Protein AF-A0A535GPQ9-F1 (afdb_monomer)

Structure (mmCIF, N/CA/C/O backbone):
data_AF-A0A535GPQ9-F1
#
_entry.id   AF-A0A535GPQ9-F1
#
loop_
_atom_site.group_PDB
_atom_site.id
_atom_site.type_symbol
_atom_site.label_atom_id
_atom_site.label_alt_id
_atom_site.label_comp_id
_atom_site.label_asym_id
_atom_site.label_entity_id
_atom_site.label_seq_id
_atom_site.pdbx_PDB_ins_code
_atom_site.Cartn_x
_atom_site.Cartn_y
_atom_site.Cartn_z
_atom_site.occupancy
_atom_site.B_iso_or_equiv
_atom_site.auth_seq_id
_atom_site.auth_comp_id
_atom_site.auth_asym_id
_atom_site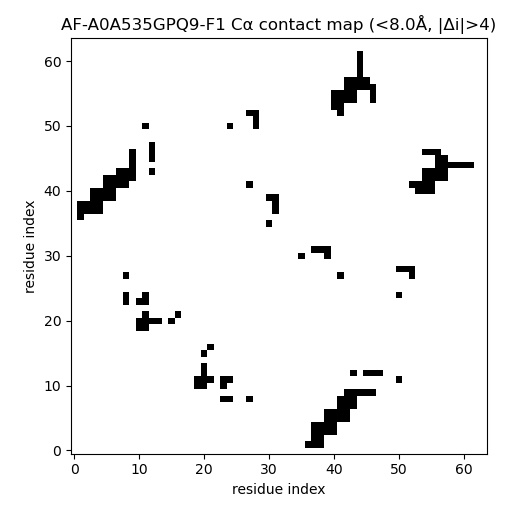.auth_atom_id
_atom_site.pdbx_PDB_model_num
ATOM 1 N N . MET A 1 1 ? -14.196 9.107 17.452 1.00 69.00 1 MET A N 1
ATOM 2 C CA . MET A 1 1 ? -13.561 9.771 16.292 1.00 69.00 1 MET A CA 1
ATOM 3 C C . MET A 1 1 ? -12.773 8.720 15.531 1.00 69.00 1 MET A C 1
ATOM 5 O O . MET A 1 1 ? -11.989 8.028 16.161 1.00 69.00 1 MET A O 1
ATOM 9 N N . THR A 1 2 ? -12.993 8.556 14.227 1.00 81.94 2 THR A N 1
ATOM 10 C CA . THR A 1 2 ? -12.213 7.612 13.409 1.00 81.94 2 THR A CA 1
ATOM 11 C C . THR A 1 2 ? -10.837 8.209 13.115 1.00 81.94 2 THR A C 1
ATOM 13 O O . THR A 1 2 ? -10.763 9.295 12.538 1.00 81.94 2 THR A O 1
ATOM 16 N N . GLN A 1 3 ? -9.757 7.535 13.515 1.00 94.38 3 GLN A N 1
ATOM 17 C CA . GLN A 1 3 ? -8.391 8.012 13.279 1.00 94.38 3 GLN A CA 1
ATOM 18 C C . GLN A 1 3 ? -8.002 7.824 11.803 1.00 94.38 3 GLN A C 1
ATOM 20 O O . GLN A 1 3 ? -8.335 6.810 11.188 1.00 94.38 3 GLN A O 1
ATOM 25 N N . MET A 1 4 ? -7.318 8.817 11.227 1.00 95.94 4 MET A N 1
ATOM 26 C CA . MET A 1 4 ? -6.772 8.734 9.871 1.00 95.94 4 MET A CA 1
ATOM 27 C C . MET A 1 4 ? -5.297 8.340 9.921 1.00 95.94 4 MET A C 1
ATOM 29 O O . MET A 1 4 ? -4.516 8.977 10.624 1.00 95.94 4 MET A O 1
ATOM 33 N N . VAL A 1 5 ? -4.923 7.336 9.131 1.00 96.00 5 VAL A N 1
ATOM 34 C CA . VAL A 1 5 ? -3.541 6.886 8.948 1.00 96.00 5 VAL A CA 1
ATOM 35 C C . VAL A 1 5 ? -3.129 7.148 7.506 1.00 96.00 5 VAL A C 1
ATOM 37 O O . VAL A 1 5 ? -3.771 6.686 6.557 1.00 96.00 5 VAL A O 1
ATOM 40 N N . ALA A 1 6 ? -2.054 7.913 7.344 1.00 94.38 6 ALA A N 1
ATOM 41 C CA . ALA A 1 6 ? -1.451 8.182 6.050 1.00 94.38 6 ALA A CA 1
ATOM 42 C C . ALA A 1 6 ? -0.293 7.199 5.815 1.00 94.38 6 ALA A C 1
ATOM 44 O O . ALA A 1 6 ? 0.527 6.992 6.708 1.00 94.38 6 ALA A O 1
ATOM 45 N N . VAL A 1 7 ? -0.233 6.591 4.630 1.00 93.31 7 VAL A N 1
ATOM 46 C CA . VAL A 1 7 ? 0.731 5.533 4.297 1.00 93.31 7 VAL A CA 1
ATOM 47 C C . VAL A 1 7 ? 1.471 5.879 3.012 1.00 93.31 7 VAL A C 1
ATOM 49 O O . VAL A 1 7 ? 0.853 6.048 1.959 1.00 93.31 7 VAL A O 1
ATOM 52 N N . ASP A 1 8 ? 2.798 5.917 3.091 1.00 91.31 8 ASP A N 1
ATOM 53 C CA . ASP A 1 8 ? 3.661 6.010 1.920 1.00 91.31 8 ASP A CA 1
ATOM 54 C C . ASP A 1 8 ? 3.827 4.625 1.270 1.00 91.31 8 ASP A C 1
ATOM 56 O O . ASP A 1 8 ? 4.327 3.691 1.899 1.00 91.31 8 ASP A O 1
ATOM 60 N N . VAL A 1 9 ? 3.425 4.492 0.003 1.00 92.62 9 VAL A N 1
ATOM 61 C CA . VAL A 1 9 ? 3.536 3.243 -0.773 1.00 92.62 9 VAL A CA 1
ATOM 62 C C . VAL A 1 9 ? 4.590 3.310 -1.886 1.00 92.62 9 VAL A C 1
ATOM 64 O O . VAL A 1 9 ? 4.552 2.520 -2.825 1.00 92.62 9 VAL A O 1
ATOM 67 N N . ASN A 1 10 ? 5.553 4.231 -1.816 1.00 89.31 10 ASN A N 1
ATOM 68 C CA . ASN A 1 10 ? 6.553 4.474 -2.863 1.00 89.31 10 ASN A CA 1
ATOM 69 C C . ASN A 1 10 ? 7.337 3.237 -3.348 1.00 89.31 10 ASN A C 1
ATOM 71 O O . ASN A 1 10 ? 7.653 3.205 -4.541 1.00 89.31 10 ASN 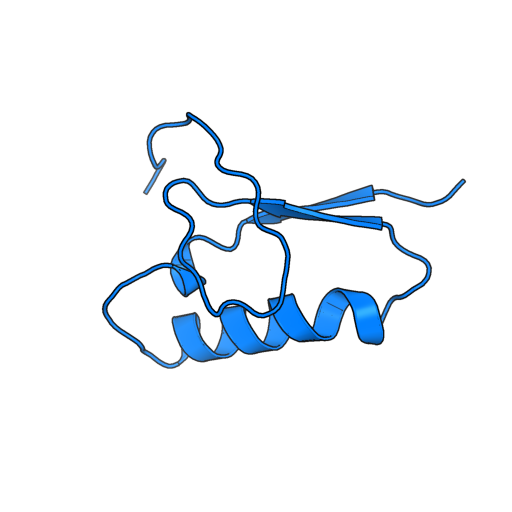A O 1
ATOM 75 N N . PRO A 1 11 ? 7.681 2.223 -2.524 1.00 90.44 11 PRO A N 1
ATOM 76 C CA . PRO A 1 11 ? 8.265 0.995 -3.060 1.00 90.44 11 PRO A CA 1
ATOM 77 C C . PRO A 1 11 ? 7.316 0.302 -4.043 1.00 90.44 11 PRO A C 1
ATOM 79 O O . PRO A 1 11 ? 7.725 -0.058 -5.140 1.00 90.44 11 PRO A O 1
ATOM 82 N N . ALA A 1 12 ? 6.022 0.219 -3.723 1.00 90.88 12 ALA A N 1
ATOM 83 C CA . ALA A 1 12 ? 5.032 -0.480 -4.540 1.00 90.88 12 ALA A CA 1
ATOM 84 C C . ALA A 1 12 ? 4.896 0.076 -5.969 1.00 90.88 12 ALA A C 1
ATOM 86 O O . ALA A 1 12 ? 4.452 -0.652 -6.860 1.00 90.88 12 ALA A O 1
ATOM 87 N N . THR A 1 13 ? 5.295 1.331 -6.207 1.00 89.69 13 THR A N 1
ATOM 88 C CA . THR A 1 13 ? 5.217 1.988 -7.520 1.00 89.69 13 THR A CA 1
ATOM 89 C C . THR A 1 13 ? 6.477 1.851 -8.379 1.00 89.69 13 THR A C 1
ATOM 91 O O . THR A 1 13 ? 6.503 2.358 -9.502 1.00 89.69 13 THR A O 1
ATOM 94 N N . ARG A 1 14 ? 7.524 1.185 -7.876 1.00 89.94 14 ARG A N 1
ATOM 95 C CA . ARG A 1 14 ? 8.768 0.938 -8.620 1.00 89.94 14 ARG A CA 1
ATOM 96 C C . ARG A 1 14 ? 8.563 -0.091 -9.737 1.00 89.94 14 ARG A C 1
ATOM 98 O O . ARG A 1 14 ? 7.673 -0.936 -9.664 1.00 89.94 14 ARG A O 1
ATOM 105 N N . ASP A 1 15 ? 9.418 -0.004 -10.755 1.00 88.00 15 ASP A N 1
ATOM 106 C CA . ASP A 1 15 ? 9.375 -0.876 -11.938 1.00 88.00 15 ASP A CA 1
ATOM 107 C C . ASP A 1 15 ? 10.001 -2.248 -11.670 1.00 88.00 15 ASP A C 1
ATOM 109 O O . ASP A 1 15 ? 9.538 -3.260 -12.189 1.00 88.00 15 ASP A O 1
ATOM 113 N N . VAL A 1 16 ? 11.033 -2.286 -10.824 1.00 90.44 16 VAL A N 1
ATOM 114 C CA . VAL A 1 16 ? 11.663 -3.529 -10.372 1.00 90.44 16 VAL A CA 1
ATOM 115 C C . VAL A 1 16 ? 10.857 -4.089 -9.208 1.00 90.44 16 VAL A C 1
ATOM 117 O O . VAL A 1 16 ? 10.684 -3.414 -8.194 1.00 90.44 16 VAL A O 1
ATOM 120 N N . ILE A 1 17 ? 10.382 -5.325 -9.351 1.00 90.50 17 ILE A N 1
ATOM 121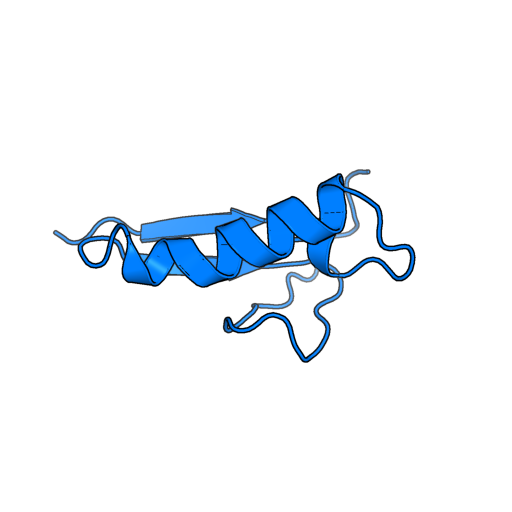 C CA . ILE A 1 17 ? 9.622 -6.022 -8.314 1.00 90.50 17 ILE A CA 1
ATOM 122 C C . ILE A 1 17 ? 10.543 -6.992 -7.585 1.00 90.50 17 ILE A C 1
ATOM 124 O O . ILE A 1 17 ? 10.927 -8.026 -8.127 1.00 90.50 17 ILE A O 1
ATOM 128 N N . THR A 1 18 ? 10.880 -6.658 -6.342 1.00 94.31 18 THR A N 1
ATOM 129 C CA . THR A 1 18 ? 11.520 -7.573 -5.395 1.00 94.31 18 THR A CA 1
ATOM 130 C C . THR A 1 18 ? 10.517 -8.005 -4.320 1.00 94.31 18 THR A C 1
ATOM 132 O O . THR A 1 18 ? 9.313 -7.717 -4.392 1.00 94.31 18 THR A O 1
ATOM 135 N N . GLY A 1 19 ? 11.005 -8.698 -3.287 1.00 96.44 19 GLY A N 1
ATOM 136 C CA . GLY A 1 19 ? 10.199 -9.036 -2.115 1.00 96.44 19 GLY A CA 1
ATOM 137 C C . GLY A 1 19 ? 9.634 -7.800 -1.410 1.00 96.44 19 GLY A C 1
ATOM 138 O O . GLY A 1 19 ? 8.489 -7.834 -0.970 1.00 96.44 19 GLY A O 1
ATOM 139 N N . THR A 1 20 ? 10.377 -6.690 -1.375 1.00 94.38 20 THR A N 1
ATOM 140 C CA . THR A 1 20 ? 9.930 -5.445 -0.732 1.00 94.38 20 THR A CA 1
ATOM 141 C C . THR A 1 20 ? 8.718 -4.858 -1.443 1.00 94.38 20 THR A C 1
ATOM 143 O O . THR A 1 20 ? 7.707 -4.581 -0.807 1.00 94.38 20 THR A O 1
ATOM 146 N N . GLU A 1 21 ? 8.775 -4.712 -2.767 1.00 94.19 21 GLU A N 1
ATOM 147 C CA . GLU A 1 21 ? 7.666 -4.169 -3.551 1.00 94.19 21 GLU A CA 1
ATOM 148 C C . GLU A 1 21 ? 6.431 -5.071 -3.476 1.00 94.19 21 GLU A C 1
ATOM 150 O O . GLU A 1 21 ? 5.313 -4.576 -3.320 1.00 94.19 21 GLU A O 1
ATOM 155 N N . THR A 1 22 ? 6.637 -6.390 -3.521 1.00 94.31 22 THR A N 1
ATOM 156 C CA . THR A 1 22 ? 5.565 -7.382 -3.360 1.00 94.31 22 THR A CA 1
ATOM 157 C C . THR A 1 22 ? 4.911 -7.268 -1.984 1.00 94.31 22 THR A C 1
ATOM 159 O O . THR A 1 22 ? 3.687 -7.181 -1.881 1.00 94.31 22 THR A O 1
ATOM 162 N N . PHE A 1 23 ? 5.720 -7.200 -0.925 1.00 94.50 23 PHE A N 1
ATOM 163 C CA . PHE A 1 23 ? 5.246 -7.049 0.446 1.00 94.50 23 PHE A CA 1
ATOM 164 C C . PHE A 1 23 ? 4.471 -5.743 0.634 1.00 94.50 23 PHE A C 1
ATOM 166 O O . PHE A 1 23 ? 3.357 -5.766 1.151 1.00 94.50 23 PHE A O 1
ATOM 173 N N . THR A 1 24 ? 5.000 -4.610 0.161 1.00 94.75 24 THR A N 1
ATOM 174 C CA . THR A 1 24 ? 4.314 -3.314 0.268 1.00 94.75 24 THR A CA 1
ATOM 175 C C . THR A 1 24 ? 2.963 -3.328 -0.450 1.00 94.75 24 THR A C 1
ATOM 177 O O . THR A 1 24 ? 1.992 -2.814 0.102 1.00 94.75 24 THR A O 1
ATOM 180 N N . ARG A 1 25 ? 2.865 -3.942 -1.641 1.00 94.19 25 ARG A N 1
ATOM 181 C CA . ARG A 1 25 ? 1.590 -4.086 -2.371 1.00 94.19 25 ARG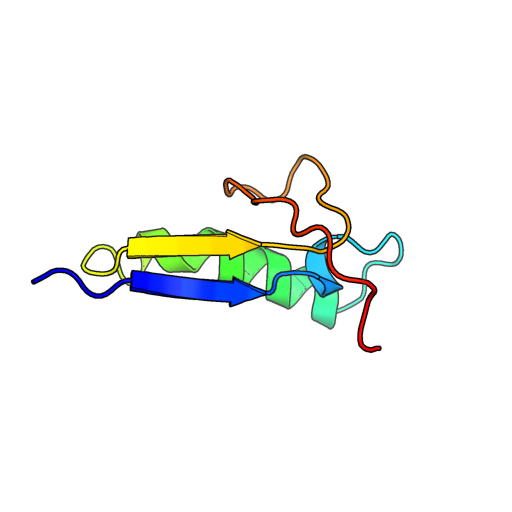 A CA 1
ATOM 182 C C . ARG A 1 25 ? 0.570 -4.890 -1.573 1.00 94.19 25 ARG A C 1
ATOM 184 O O . ARG A 1 25 ? -0.564 -4.446 -1.408 1.00 94.19 25 ARG A O 1
ATOM 191 N N . GLU A 1 26 ? 0.978 -6.043 -1.049 1.00 95.62 26 GLU A N 1
ATOM 192 C CA . GLU A 1 26 ? 0.079 -6.902 -0.279 1.00 95.62 26 GLU A CA 1
ATOM 193 C C . GLU A 1 26 ? -0.361 -6.257 1.034 1.00 95.62 26 GLU A C 1
ATOM 195 O O . GLU A 1 26 ? -1.542 -6.319 1.374 1.00 95.62 26 GLU A O 1
ATOM 200 N N . VAL A 1 27 ? 0.549 -5.594 1.748 1.00 95.38 27 VAL A N 1
ATOM 201 C CA . VAL A 1 27 ? 0.207 -4.870 2.976 1.00 95.38 27 VAL A CA 1
ATOM 202 C C . VAL A 1 27 ? -0.766 -3.736 2.668 1.00 95.38 27 VAL A C 1
ATOM 204 O O . VAL A 1 27 ? -1.839 -3.696 3.266 1.00 95.38 27 VAL A O 1
ATOM 207 N N . ALA A 1 28 ? -0.454 -2.863 1.704 1.00 95.69 28 ALA A N 1
ATOM 208 C CA . ALA A 1 28 ? -1.309 -1.726 1.356 1.00 95.69 28 ALA A CA 1
ATOM 209 C C . ALA A 1 28 ? -2.733 -2.168 0.986 1.00 95.69 28 ALA A C 1
ATOM 211 O O . ALA A 1 28 ? -3.702 -1.607 1.493 1.00 95.69 28 ALA A O 1
ATOM 212 N N . ARG A 1 29 ? -2.861 -3.231 0.179 1.00 95.12 29 ARG A N 1
ATOM 213 C CA . ARG A 1 29 ? -4.152 -3.805 -0.227 1.00 95.12 29 ARG A CA 1
ATOM 214 C C . ARG A 1 29 ? -4.961 -4.370 0.944 1.00 95.12 29 ARG A C 1
ATOM 216 O O . ARG A 1 29 ? -6.187 -4.318 0.917 1.00 95.12 29 ARG A O 1
ATOM 223 N N . ARG A 1 30 ? -4.301 -4.940 1.956 1.00 96.38 30 ARG A N 1
ATOM 224 C CA . ARG A 1 30 ? -4.967 -5.616 3.083 1.00 96.38 30 ARG A CA 1
ATOM 225 C C . ARG A 1 30 ? -5.321 -4.677 4.234 1.00 96.38 30 ARG A C 1
ATOM 227 O O . ARG A 1 30 ? -6.281 -4.970 4.937 1.00 96.38 30 ARG A O 1
ATOM 234 N N . LEU A 1 31 ? -4.601 -3.566 4.417 1.00 95.94 31 LEU A N 1
ATOM 235 C CA . LEU A 1 31 ? -4.810 -2.624 5.530 1.00 95.94 31 LEU A CA 1
ATOM 236 C C . LEU A 1 31 ? -6.283 -2.197 5.727 1.00 95.94 31 LEU A C 1
ATOM 238 O O . LEU A 1 31 ? -6.776 -2.333 6.848 1.00 95.94 31 LEU A O 1
ATOM 242 N N . PRO A 1 32 ? -7.032 -1.789 4.680 1.00 95.19 32 PRO A N 1
ATOM 243 C CA . PRO A 1 32 ? -8.441 -1.414 4.835 1.00 95.19 32 PRO A CA 1
ATOM 244 C C . PRO A 1 32 ? -9.353 -2.569 5.260 1.00 95.19 32 PRO A C 1
ATOM 246 O O . PRO A 1 32 ? -10.392 -2.335 5.866 1.00 95.19 32 PRO A O 1
ATOM 249 N N . VAL A 1 33 ? -8.971 -3.809 4.941 1.00 95.88 33 VAL A N 1
ATOM 250 C CA . VAL A 1 33 ? -9.745 -5.015 5.267 1.00 95.88 33 VAL A CA 1
ATOM 251 C C . VAL A 1 33 ? -9.477 -5.469 6.701 1.00 95.88 33 VAL A C 1
ATOM 253 O O . VAL A 1 33 ? -10.405 -5.860 7.399 1.00 95.88 33 VAL A O 1
ATOM 256 N N . VAL A 1 34 ? -8.218 -5.431 7.148 1.00 96.94 34 VAL A N 1
ATOM 257 C CA . VAL A 1 34 ? -7.821 -5.937 8.477 1.00 96.94 34 VAL A CA 1
ATOM 258 C C . VAL A 1 34 ? -8.072 -4.939 9.605 1.00 96.94 34 VAL A C 1
ATOM 260 O O . VAL A 1 34 ? -8.181 -5.340 10.758 1.00 96.94 34 VAL A O 1
ATOM 263 N N . ALA A 1 35 ? -8.154 -3.649 9.282 1.00 95.62 35 ALA A N 1
ATOM 264 C CA . ALA A 1 35 ? -8.435 -2.584 10.236 1.00 95.62 35 ALA A CA 1
ATOM 265 C C . ALA A 1 35 ? -9.459 -1.600 9.634 1.00 95.62 35 ALA A C 1
ATOM 267 O O . ALA A 1 35 ? -9.111 -0.466 9.276 1.00 95.62 35 ALA A O 1
ATOM 268 N N . PRO A 1 36 ? -10.726 -2.044 9.501 1.00 95.31 36 PRO A N 1
ATOM 269 C CA . PRO A 1 36 ? -11.802 -1.256 8.897 1.00 95.31 36 PRO A CA 1
ATOM 270 C C . PRO A 1 36 ? -12.219 -0.056 9.758 1.00 95.31 36 PRO A C 1
ATOM 272 O O . PRO A 1 36 ? -12.789 0.906 9.246 1.00 95.31 36 PRO A O 1
ATOM 275 N N . ASP A 1 37 ? -11.889 -0.073 11.051 1.00 96.12 37 ASP A N 1
ATOM 276 C CA . ASP A 1 37 ? -12.182 1.017 11.985 1.00 96.12 37 ASP A CA 1
ATOM 277 C C . ASP A 1 37 ? -11.240 2.224 11.825 1.00 96.12 37 ASP A C 1
ATOM 279 O O . ASP A 1 37 ? -11.404 3.234 12.511 1.00 96.12 37 ASP A O 1
ATOM 283 N N . LEU A 1 38 ? -10.250 2.146 10.927 1.00 96.31 38 LEU A N 1
ATOM 284 C CA . LEU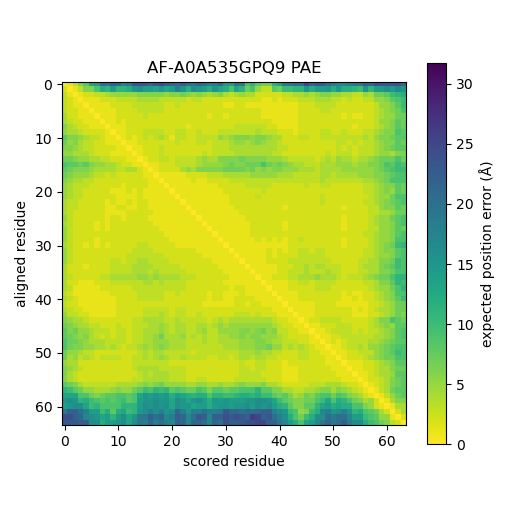 A 1 38 ? -9.340 3.237 10.578 1.00 96.31 38 LEU A CA 1
ATOM 285 C C . LEU A 1 38 ? -9.675 3.813 9.199 1.00 96.31 38 LEU A C 1
ATOM 287 O O . LEU A 1 38 ? -10.121 3.116 8.290 1.00 96.31 38 LEU A O 1
ATOM 291 N N . ARG A 1 39 ? -9.399 5.108 9.008 1.00 95.81 39 ARG A N 1
ATOM 292 C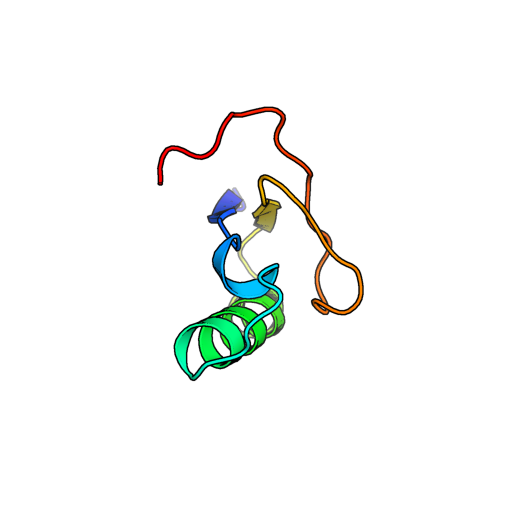 CA . ARG A 1 39 ? -9.429 5.736 7.680 1.00 95.81 39 ARG A CA 1
ATOM 293 C C . ARG A 1 39 ? -8.037 5.726 7.071 1.00 95.81 39 ARG A C 1
ATOM 295 O O . ARG A 1 39 ? -7.103 6.269 7.655 1.00 95.81 39 ARG A O 1
ATOM 302 N N . TRP A 1 40 ? -7.922 5.189 5.865 1.00 96.25 40 TRP A N 1
ATOM 303 C CA . TRP A 1 40 ? -6.647 5.038 5.169 1.00 96.25 40 TRP A CA 1
ATOM 304 C C . TRP A 1 40 ? -6.464 6.101 4.088 1.00 96.25 40 TRP A C 1
ATOM 306 O O . TRP A 1 40 ? -7.382 6.383 3.314 1.00 96.25 40 TRP A O 1
ATOM 316 N N . ARG A 1 41 ? -5.264 6.681 4.015 1.00 95.44 41 ARG A N 1
ATOM 317 C CA . ARG A 1 41 ? -4.841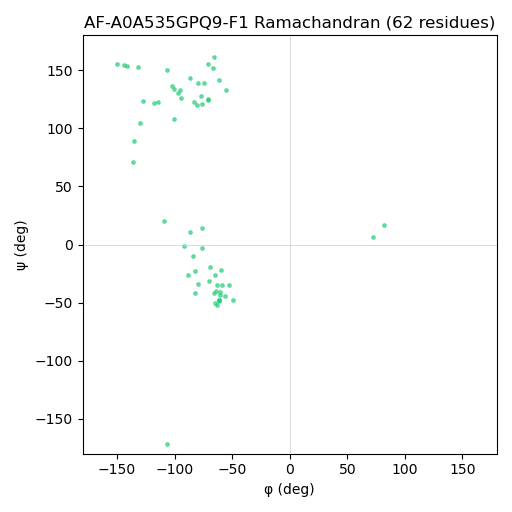 7.542 2.908 1.00 95.44 41 ARG A CA 1
ATOM 318 C C . ARG A 1 41 ? -3.486 7.095 2.387 1.00 95.44 41 ARG A C 1
ATOM 320 O O . ARG A 1 41 ? -2.463 7.367 3.006 1.00 95.44 41 ARG A O 1
ATOM 327 N N . PHE A 1 42 ? -3.485 6.438 1.236 1.00 95.19 42 PHE A N 1
ATOM 328 C CA . PHE A 1 42 ? -2.253 6.023 0.580 1.00 95.19 42 PHE A CA 1
ATOM 329 C C . PHE A 1 42 ? -1.721 7.141 -0.302 1.00 95.19 42 PHE A C 1
ATOM 331 O O . PHE A 1 42 ? -2.488 7.855 -0.955 1.00 95.19 42 PHE A O 1
ATOM 338 N N . PHE A 1 43 ? -0.403 7.279 -0.341 1.00 93.06 43 PHE A N 1
ATOM 339 C CA . PHE A 1 43 ? 0.253 8.244 -1.200 1.00 93.06 43 PHE A CA 1
ATOM 340 C C . PHE A 1 43 ? 1.573 7.724 -1.756 1.00 93.06 43 PHE A C 1
ATOM 342 O O . PHE A 1 43 ? 2.234 6.869 -1.170 1.00 93.06 43 PHE A O 1
ATOM 349 N N . ALA A 1 44 ? 1.959 8.263 -2.907 1.00 90.94 44 ALA A N 1
ATOM 350 C CA . ALA A 1 44 ? 3.258 8.019 -3.514 1.00 90.94 44 ALA A CA 1
ATOM 351 C C . ALA A 1 44 ? 3.695 9.238 -4.332 1.00 90.94 44 ALA A C 1
ATOM 353 O O . ALA A 1 44 ? 2.864 9.999 -4.829 1.00 90.94 44 ALA A O 1
ATOM 354 N N . ALA A 1 45 ? 5.005 9.393 -4.528 1.00 86.62 45 ALA A N 1
ATOM 355 C CA . ALA A 1 45 ? 5.547 10.462 -5.371 1.00 86.62 45 ALA A CA 1
ATOM 356 C C . ALA A 1 45 ? 5.238 10.228 -6.862 1.00 86.62 45 ALA A C 1
ATOM 358 O O . ALA A 1 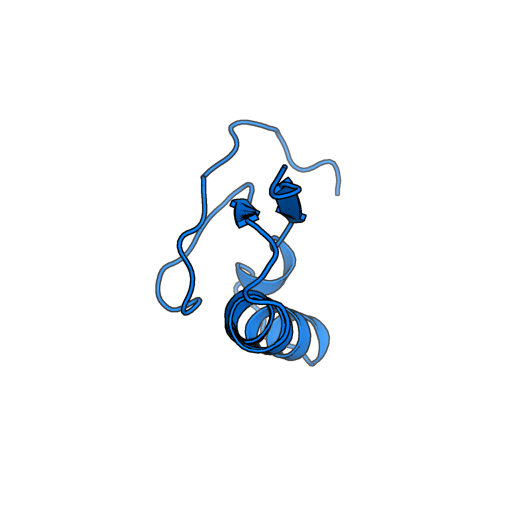45 ? 5.075 11.166 -7.635 1.00 86.62 45 ALA A O 1
ATOM 359 N N . ARG A 1 46 ? 5.166 8.957 -7.278 1.00 87.12 46 ARG A N 1
ATOM 360 C CA . ARG A 1 46 ? 4.792 8.539 -8.637 1.00 87.12 46 ARG A CA 1
ATOM 361 C C . ARG A 1 46 ? 3.809 7.370 -8.552 1.00 87.12 46 ARG A C 1
ATOM 363 O O . ARG A 1 46 ? 4.276 6.235 -8.478 1.00 87.12 46 ARG A O 1
ATOM 370 N N . PRO A 1 47 ? 2.488 7.608 -8.474 1.00 88.69 47 PRO A N 1
ATOM 371 C CA . PRO A 1 47 ? 1.510 6.526 -8.424 1.00 88.69 47 PRO A CA 1
ATOM 372 C C . PRO A 1 47 ? 1.472 5.740 -9.742 1.00 88.69 47 PRO A C 1
ATOM 374 O O . PRO A 1 47 ? 1.763 6.271 -10.814 1.00 88.69 47 PRO A O 1
ATOM 377 N N . ARG A 1 48 ? 1.095 4.463 -9.652 1.00 87.19 48 ARG A N 1
ATOM 378 C CA . ARG A 1 48 ? 0.850 3.572 -10.794 1.00 87.19 48 ARG A CA 1
ATOM 379 C C . ARG A 1 48 ? -0.487 2.858 -10.610 1.00 87.19 48 ARG A C 1
ATOM 381 O O . ARG A 1 48 ? -0.928 2.646 -9.482 1.00 87.19 48 ARG A O 1
ATOM 388 N N . ALA A 1 49 ? -1.112 2.476 -11.719 1.00 87.38 49 ALA A N 1
ATOM 389 C CA . ALA A 1 49 ? -2.309 1.641 -11.702 1.00 87.38 49 ALA A CA 1
ATOM 390 C C . ALA A 1 49 ? -2.007 0.228 -11.162 1.00 87.38 49 ALA A C 1
ATOM 392 O O . ALA A 1 49 ? -0.858 -0.217 -11.156 1.00 87.38 49 ALA A O 1
ATOM 393 N N . GLY A 1 50 ? -3.053 -0.486 -10.735 1.00 86.00 50 GLY A N 1
ATOM 394 C CA . GLY A 1 50 ? -2.952 -1.893 -10.32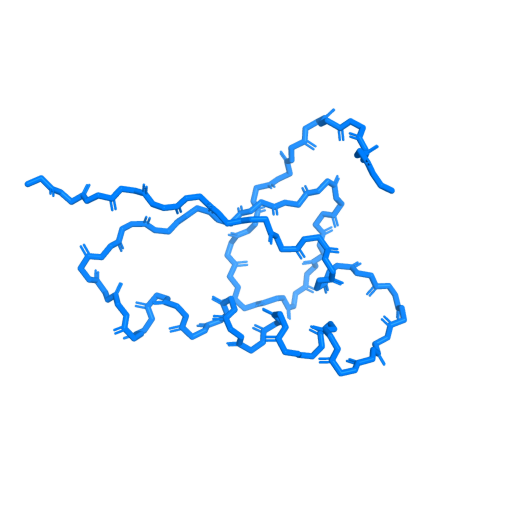8 1.00 86.00 50 GLY A CA 1
ATOM 395 C C . GLY A 1 50 ? -2.463 -2.135 -8.895 1.00 86.00 50 GLY A C 1
ATOM 396 O O . GLY A 1 50 ? -2.067 -3.251 -8.576 1.00 86.00 50 GLY A O 1
ATOM 397 N N . LEU A 1 51 ? -2.490 -1.120 -8.023 1.00 86.62 51 LEU A N 1
ATOM 398 C CA . LEU A 1 51 ? -2.098 -1.253 -6.609 1.00 86.62 51 LEU A CA 1
ATOM 399 C C . LEU A 1 51 ? -3.221 -1.763 -5.692 1.00 86.62 51 LEU A C 1
ATOM 401 O O . LEU A 1 51 ? -2.965 -2.083 -4.536 1.00 86.62 51 LEU A O 1
ATOM 405 N N . GLY A 1 52 ? -4.459 -1.837 -6.190 1.00 90.00 52 GLY A N 1
ATOM 406 C CA . GLY A 1 52 ? -5.617 -2.309 -5.422 1.00 90.00 52 GLY A CA 1
ATOM 407 C C . GLY A 1 52 ? -6.122 -1.336 -4.349 1.00 90.00 52 GLY A C 1
ATOM 408 O O . GLY A 1 52 ? -7.017 -1.698 -3.593 1.00 90.00 52 GLY A O 1
ATOM 409 N N . VAL A 1 53 ? -5.566 -0.123 -4.287 1.00 93.06 53 VAL A N 1
ATOM 410 C CA . VAL A 1 53 ? -5.987 0.972 -3.403 1.00 93.06 53 VAL A CA 1
ATOM 411 C C . VAL A 1 53 ? -5.891 2.306 -4.137 1.00 93.06 53 VAL A C 1
ATOM 413 O O . VAL A 1 53 ? -5.065 2.458 -5.042 1.00 93.06 53 VAL A O 1
ATOM 416 N N . ASP A 1 54 ? -6.696 3.279 -3.716 1.00 94.06 54 ASP A N 1
ATOM 417 C CA . ASP A 1 54 ? -6.583 4.655 -4.198 1.00 94.06 54 ASP A CA 1
ATOM 418 C C . ASP A 1 54 ? -5.323 5.311 -3.638 1.00 94.06 54 ASP A C 1
ATOM 420 O O . ASP A 1 54 ? -5.120 5.363 -2.422 1.00 94.06 54 ASP A O 1
ATOM 424 N N . VAL A 1 55 ? -4.482 5.835 -4.532 1.00 93.75 55 VAL A N 1
ATOM 425 C CA . VAL A 1 55 ? -3.210 6.471 -4.176 1.00 93.75 55 VAL A CA 1
ATOM 426 C C . VAL A 1 55 ? -3.217 7.931 -4.595 1.00 93.75 55 VAL A C 1
ATOM 428 O O . VAL A 1 55 ? -3.337 8.263 -5.774 1.00 93.75 55 VAL A O 1
ATOM 431 N N . MET A 1 56 ? -3.022 8.811 -3.619 1.00 92.75 56 MET A N 1
ATOM 432 C CA . MET A 1 56 ? -2.825 10.234 -3.847 1.00 92.75 56 MET A CA 1
ATOM 433 C C . MET A 1 56 ? -1.397 10.500 -4.339 1.00 92.75 56 MET A C 1
ATOM 435 O O . MET A 1 56 ? -0.420 10.098 -3.703 1.00 92.75 56 MET A O 1
ATOM 439 N N . ALA A 1 57 ? -1.264 11.208 -5.460 1.00 88.75 57 ALA A N 1
ATOM 440 C CA . ALA A 1 57 ? 0.022 11.754 -5.876 1.00 88.75 57 ALA A CA 1
ATOM 441 C C . ALA A 1 57 ? 0.404 12.906 -4.939 1.00 88.75 57 ALA A C 1
ATOM 443 O O . ALA A 1 57 ? -0.357 13.866 -4.813 1.00 88.75 57 ALA A O 1
ATOM 444 N N . LEU A 1 58 ? 1.577 12.837 -4.306 1.00 79.19 58 LEU A N 1
ATOM 445 C CA . LEU A 1 58 ? 2.127 13.983 -3.583 1.00 79.19 58 LEU A CA 1
ATOM 446 C C . LEU A 1 58 ? 3.199 14.679 -4.430 1.00 79.19 58 LEU A C 1
ATOM 448 O O . LEU A 1 58 ? 4.088 13.999 -4.944 1.00 79.19 58 LEU A O 1
ATOM 452 N N . PRO A 1 59 ? 3.175 16.020 -4.544 1.00 71.81 59 PRO A N 1
ATOM 453 C CA . PRO A 1 59 ? 4.093 16.775 -5.400 1.00 71.81 59 PRO A CA 1
ATOM 454 C C . PRO A 1 59 ? 5.511 16.917 -4.814 1.00 71.81 59 PRO A C 1
ATOM 456 O O . PRO A 1 59 ? 6.295 17.746 -5.274 1.00 71.81 59 PRO A O 1
ATOM 459 N N . PHE A 1 60 ? 5.863 16.141 -3.786 1.00 67.12 60 PHE A N 1
ATOM 460 C CA . PHE A 1 60 ? 7.172 16.224 -3.148 1.00 67.12 60 PHE A CA 1
ATOM 461 C C . PHE A 1 60 ? 8.231 15.476 -3.966 1.00 67.12 60 PHE A C 1
ATOM 463 O O . PHE A 1 60 ? 8.001 14.376 -4.475 1.00 67.12 60 PHE A O 1
ATOM 470 N N . ARG A 1 61 ? 9.429 16.065 -4.075 1.00 64.88 61 ARG A N 1
ATOM 471 C CA . ARG A 1 61 ? 10.612 15.347 -4.572 1.00 64.88 61 ARG A CA 1
ATOM 472 C C . ARG A 1 61 ? 10.893 14.177 -3.625 1.00 64.88 61 ARG A C 1
ATOM 474 O O . ARG A 1 61 ? 10.730 14.323 -2.415 1.00 64.88 61 ARG A O 1
ATOM 481 N N . ARG A 1 62 ? 11.301 13.021 -4.162 1.00 60.56 62 ARG A N 1
ATOM 482 C CA . ARG A 1 62 ? 11.697 11.882 -3.322 1.00 60.56 62 ARG A CA 1
ATOM 483 C C . ARG A 1 62 ? 12.802 12.329 -2.360 1.00 60.56 62 ARG A C 1
ATOM 485 O O . ARG A 1 62 ? 13.753 12.969 -2.796 1.00 60.56 62 ARG A O 1
ATOM 492 N N . MET A 1 63 ? 12.677 11.980 -1.081 1.00 50.53 63 MET A N 1
ATOM 493 C CA . MET A 1 63 ? 13.760 12.147 -0.102 1.00 50.53 63 MET A CA 1
ATOM 494 C C . MET A 1 63 ? 14.722 10.942 -0.088 1.00 50.53 63 MET A C 1
ATOM 496 O O . MET A 1 63 ? 15.549 10.837 0.812 1.00 50.53 63 MET A O 1
ATOM 500 N N . TRP A 1 64 ? 14.602 10.036 -1.068 1.00 54.97 64 TRP A N 1
ATOM 501 C CA . TRP A 1 64 ? 15.440 8.851 -1.269 1.00 54.97 64 TRP A CA 1
ATOM 502 C C . TRP A 1 64 ? 15.600 8.504 -2.752 1.00 54.97 64 TRP A C 1
ATOM 504 O O . TRP A 1 64 ? 14.612 8.618 -3.522 1.00 54.97 64 TRP A O 1
#

Nearest PDB structures (foldseek):
  6rg0-assembly4_D  TM=5.477E-01  e=1.056E+00  Escherichia coli K-12
  1fzr-assembly2_C  TM=3.888E-01  e=3.703E-01  Escherichia phage T7
  4cvh-assembly1_A-2  TM=3.891E-01  e=7.468E+00  Homo sapiens

Foldseek 3Di:
DAAEDEEELALLQDPDDDPVNVVSLVCVQCVCVVCVSHHYAYEYCDDDPDSNDDYDHDVDDDPD

Sequence (64 aa):
MTQMVAVDVNPATRDVITGTETFTREVARRLPVVAPDLRWRFFAARPRAGLGVDVMALPFRRMW

Solvent-accessible surface area (backbone atoms only — not comparable to full-atom values): 3967 Å² total; per-residue (Å²): 133,74,53,75,48,78,41,82,46,55,61,47,47,49,90,72,78,52,71,65,24,53,49,46,35,55,49,63,47,41,47,61,73,80,42,63,76,46,42,80,44,39,29,20,66,59,69,61,88,91,51,79,62,79,61,45,71,43,97,58,77,76,97,118

Secondary structure (DSSP, 8-state):
-PPEEEEE-GGGG-SS--HHHHHHHHHHHHHHHH-TTSEEEEEESS--S-SSS-EEEP-PPP--

Radius of gyration: 11.93 Å; Cα contacts (8 Å, |Δi|>4): 89; chains: 1; bounding box: 29×26×28 Å

pLDDT: mean 89.19, std 10.25, range [50.53, 96.94]

Mean predicted aligned error: 4.25 Å